Protein AF-A0A7C5EXK0-F1 (afdb_monomer_lite)

Radius of gyration: 23.34 Å; chains: 1; bounding box: 50×34×81 Å

Secondary structure (DSSP, 8-state):
-HHHHHHHHHHHHGGG--------EEEEEE-TTS-EEEEEEETTEEEE-S-SBSSEEEEEE-SS-EEEEETTEEEEE-TT--EEEEESS-------EEEETTEEEEE-TTS-EEEEE-SS--SEEEEEETTEEEEE-SS-EEEEEE-SS-EEEEEPPPPP-

Structure (mmCIF, N/CA/C/O backbone):
data_AF-A0A7C5EXK0-F1
#
_entry.id   AF-A0A7C5EXK0-F1
#
loop_
_atom_site.group_PDB
_atom_site.id
_atom_site.type_symbol
_atom_site.label_atom_id
_atom_site.label_alt_id
_atom_site.label_comp_id
_atom_site.label_asym_id
_atom_site.label_entity_id
_atom_site.label_seq_id
_atom_site.pdbx_PDB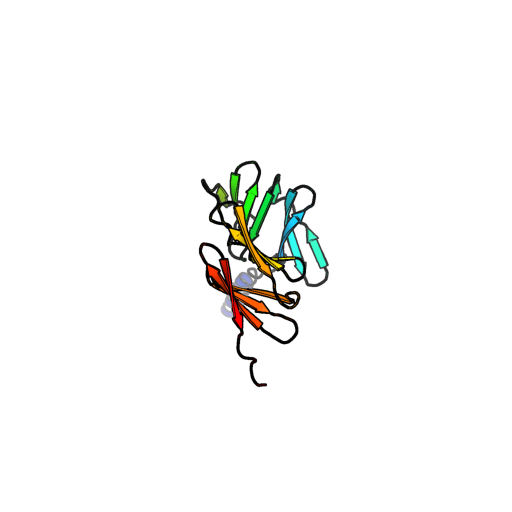_ins_code
_atom_site.Cartn_x
_atom_site.Cartn_y
_atom_site.Cartn_z
_atom_site.occupancy
_atom_site.B_iso_or_equiv
_atom_site.auth_seq_id
_atom_site.auth_comp_id
_atom_site.auth_asym_id
_atom_site.auth_atom_id
_atom_site.pdbx_PDB_model_num
ATOM 1 N N . MET A 1 1 ? -16.233 -1.522 -60.891 1.00 66.50 1 MET A N 1
ATOM 2 C CA . MET A 1 1 ? -15.297 -2.512 -60.301 1.00 66.50 1 MET A CA 1
ATOM 3 C C . MET A 1 1 ? -13.992 -1.911 -59.779 1.00 66.50 1 MET A C 1
ATOM 5 O O . MET A 1 1 ? -13.755 -2.040 -58.590 1.00 66.50 1 MET A O 1
ATOM 9 N N . LYS A 1 2 ? -13.171 -1.213 -60.584 1.00 65.56 2 LYS A N 1
ATOM 10 C CA . LYS A 1 2 ? -11.846 -0.707 -60.139 1.00 65.56 2 LYS A CA 1
ATOM 11 C C . LYS A 1 2 ? -11.874 0.194 -58.884 1.00 65.56 2 LYS A C 1
ATOM 13 O O . LYS A 1 2 ? -11.004 0.076 -58.034 1.00 65.56 2 LYS A O 1
ATOM 18 N N . ARG A 1 3 ? -12.907 1.034 -58.726 1.00 78.38 3 ARG A N 1
ATOM 19 C CA . ARG A 1 3 ? -13.090 1.903 -57.541 1.00 78.38 3 ARG A CA 1
ATOM 20 C C . ARG A 1 3 ? -13.440 1.134 -56.259 1.00 78.38 3 ARG A C 1
ATOM 22 O O . ARG A 1 3 ? -13.039 1.546 -55.181 1.00 78.38 3 ARG A O 1
ATOM 29 N N . LEU A 1 4 ? -14.142 0.005 -56.386 1.00 83.69 4 LEU A N 1
ATOM 30 C CA . LEU A 1 4 ? -14.526 -0.841 -55.251 1.00 83.69 4 LEU A CA 1
ATOM 31 C C . LEU A 1 4 ? -13.306 -1.586 -54.683 1.00 83.69 4 LEU A C 1
ATOM 33 O O . LEU A 1 4 ? -13.145 -1.686 -53.473 1.00 83.69 4 LEU A O 1
ATOM 37 N N . ILE A 1 5 ? -12.412 -2.039 -55.570 1.00 86.75 5 ILE A N 1
ATOM 38 C CA . ILE A 1 5 ? -11.158 -2.711 -55.201 1.00 86.75 5 ILE A CA 1
ATOM 39 C C . ILE A 1 5 ? -10.233 -1.747 -54.443 1.00 86.75 5 ILE A C 1
ATOM 41 O O . ILE A 1 5 ? -9.674 -2.120 -53.418 1.00 86.75 5 ILE A O 1
ATOM 45 N N . PHE A 1 6 ? -10.126 -0.493 -54.895 1.00 87.69 6 PHE A N 1
ATOM 46 C CA . PHE A 1 6 ? -9.332 0.528 -54.204 1.00 87.69 6 PHE A CA 1
ATOM 47 C C . PHE A 1 6 ? -9.867 0.857 -52.803 1.00 87.69 6 PHE A C 1
ATOM 49 O O . PHE A 1 6 ? -9.079 1.012 -51.874 1.00 87.69 6 PHE A O 1
ATOM 56 N N . ALA A 1 7 ? -11.192 0.920 -52.633 1.00 85.44 7 ALA A N 1
ATOM 57 C CA . ALA A 1 7 ? -11.802 1.162 -51.327 1.00 85.44 7 ALA A CA 1
ATOM 58 C C . ALA A 1 7 ? -11.545 0.005 -50.344 1.00 85.44 7 ALA A C 1
ATOM 60 O O . ALA A 1 7 ? -11.188 0.245 -49.195 1.00 85.44 7 ALA A O 1
ATOM 61 N N . LEU A 1 8 ? -11.650 -1.247 -50.805 1.00 83.44 8 LEU A N 1
ATOM 62 C CA . LEU A 1 8 ? -11.356 -2.428 -49.984 1.00 83.44 8 LEU A CA 1
ATOM 63 C C . LEU A 1 8 ? -9.879 -2.493 -49.561 1.00 83.44 8 LEU A C 1
ATOM 65 O O . LEU A 1 8 ? -9.592 -2.774 -48.398 1.00 83.44 8 LEU A O 1
ATOM 69 N N . LEU A 1 9 ? -8.951 -2.157 -50.464 1.00 81.56 9 LEU A N 1
ATOM 70 C CA . LEU A 1 9 ? -7.514 -2.091 -50.162 1.00 81.56 9 LEU A CA 1
ATOM 71 C C . LEU A 1 9 ? -7.180 -1.001 -49.130 1.00 81.56 9 LEU A C 1
ATOM 73 O O . LEU A 1 9 ? -6.401 -1.246 -48.207 1.00 81.56 9 LEU A O 1
ATOM 77 N N . ALA A 1 10 ? -7.809 0.173 -49.235 1.00 81.75 10 ALA A N 1
ATOM 78 C CA . ALA A 1 10 ? -7.621 1.263 -48.277 1.00 81.75 10 ALA A CA 1
ATOM 79 C C . ALA A 1 10 ? -8.127 0.903 -46.868 1.00 81.75 10 ALA A C 1
ATOM 81 O O . ALA A 1 10 ? -7.464 1.215 -45.881 1.00 81.75 10 ALA A O 1
ATOM 82 N N . VAL A 1 11 ? -9.254 0.190 -46.761 1.00 80.38 11 VAL A N 1
ATOM 83 C CA . VAL A 1 11 ? -9.792 -0.262 -45.465 1.00 80.38 11 VAL A CA 1
ATOM 84 C C . VAL A 1 11 ? -8.899 -1.341 -44.845 1.00 80.38 11 VAL A C 1
ATOM 86 O O . VAL A 1 11 ? -8.600 -1.268 -43.654 1.00 80.38 11 VAL A O 1
ATOM 89 N N . SER A 1 12 ? -8.366 -2.281 -45.635 1.00 76.44 12 SER A N 1
ATOM 90 C CA . SER A 1 12 ? -7.433 -3.296 -45.116 1.00 76.44 12 SER A CA 1
ATOM 91 C C . SER A 1 12 ? -6.113 -2.717 -44.589 1.00 76.44 12 SER A C 1
ATOM 93 O O . SER A 1 12 ? -5.540 -3.271 -43.655 1.00 76.44 12 SER A O 1
ATOM 95 N N . ALA A 1 13 ? -5.665 -1.565 -45.104 1.00 72.62 13 ALA A N 1
ATOM 96 C CA . ALA A 1 13 ? -4.470 -0.881 -44.602 1.00 72.62 13 ALA A CA 1
ATOM 97 C C . ALA A 1 13 ? -4.659 -0.279 -43.193 1.00 72.62 13 ALA A C 1
ATOM 99 O O . ALA A 1 13 ? -3.681 -0.062 -42.484 1.00 72.62 13 ALA A O 1
ATOM 100 N N . THR A 1 14 ? -5.905 -0.058 -42.754 1.00 72.44 14 THR A N 1
ATOM 101 C CA . THR A 1 14 ? -6.213 0.431 -41.394 1.00 72.44 14 THR A CA 1
ATOM 102 C C . THR A 1 14 ? -6.342 -0.680 -40.342 1.00 72.44 14 THR A C 1
ATOM 104 O O . THR A 1 14 ? -6.419 -0.386 -39.152 1.00 72.44 14 THR A O 1
ATOM 107 N N . ALA A 1 15 ? -6.293 -1.959 -40.740 1.00 65.88 15 ALA A N 1
ATOM 108 C CA . ALA A 1 15 ? -6.453 -3.100 -39.830 1.00 65.88 15 ALA A CA 1
ATOM 109 C C . ALA A 1 15 ? -5.190 -3.448 -39.007 1.00 65.88 15 ALA A C 1
ATOM 111 O O . ALA A 1 15 ? -5.250 -4.301 -38.127 1.00 65.88 15 ALA A O 1
ATOM 112 N N . LEU A 1 16 ? -4.052 -2.784 -39.247 1.00 59.22 16 LEU A N 1
ATOM 113 C CA . LEU A 1 16 ? -2.782 -3.043 -38.545 1.00 59.22 16 LEU A CA 1
ATOM 114 C C . LEU A 1 16 ? -2.643 -2.321 -37.188 1.00 59.22 16 LEU A C 1
ATOM 116 O O . LEU A 1 16 ? -1.565 -2.315 -36.600 1.00 59.22 16 LEU A O 1
ATOM 120 N N . SER A 1 17 ? -3.720 -1.738 -36.657 1.00 60.03 17 SER A N 1
ATOM 121 C CA . SER A 1 17 ? -3.715 -0.991 -35.389 1.00 60.03 17 SER A CA 1
ATOM 122 C C . SER A 1 17 ? -4.523 -1.694 -34.287 1.00 60.03 17 SER A C 1
ATOM 124 O O . SER A 1 17 ? -5.359 -1.092 -33.627 1.00 60.03 17 SER A O 1
ATOM 126 N N . GLN A 1 18 ? -4.299 -2.998 -34.091 1.00 61.56 18 GLN A N 1
ATOM 127 C CA . GLN A 1 18 ? -4.843 -3.745 -32.940 1.00 61.56 18 GLN A CA 1
ATOM 128 C C . GLN A 1 18 ? -3.748 -4.377 -32.065 1.00 61.56 18 GLN A C 1
ATOM 130 O O . GLN A 1 18 ? -3.980 -5.363 -31.373 1.00 61.56 18 GLN A O 1
ATOM 135 N N . SER A 1 19 ? -2.539 -3.811 -32.064 1.00 58.41 19 SER A N 1
ATOM 136 C CA . SER A 1 19 ? -1.431 -4.296 -31.229 1.00 58.41 19 SER A CA 1
ATOM 137 C C . SER A 1 19 ? -1.394 -3.633 -29.843 1.00 58.41 19 SER A C 1
ATOM 139 O O . SER A 1 19 ? -0.326 -3.257 -29.367 1.00 58.41 19 SER A O 1
ATOM 141 N N . GLU A 1 20 ? -2.542 -3.484 -29.182 1.00 62.94 20 GLU A N 1
ATOM 142 C CA . GLU A 1 20 ? -2.597 -3.013 -27.787 1.00 62.94 20 GLU A CA 1
ATOM 143 C C . GLU A 1 20 ? -2.987 -4.112 -26.791 1.00 62.94 20 GLU A C 1
ATOM 145 O O . GLU A 1 20 ? -3.348 -3.826 -25.652 1.00 62.94 20 GLU A O 1
ATOM 150 N N . ILE A 1 21 ? -2.829 -5.391 -27.154 1.00 75.25 21 ILE A N 1
ATOM 151 C CA . ILE A 1 21 ? -2.774 -6.449 -26.135 1.00 75.25 21 ILE A CA 1
ATOM 152 C C . ILE A 1 21 ? -1.386 -6.393 -25.483 1.00 75.25 21 ILE A C 1
ATOM 154 O O . ILE A 1 21 ? -0.499 -7.199 -25.759 1.00 75.25 21 ILE A O 1
ATOM 158 N N . GLY A 1 22 ? -1.177 -5.367 -24.660 1.00 78.62 22 GLY A N 1
ATOM 159 C CA . GLY A 1 22 ? -0.030 -5.283 -23.768 1.00 78.62 22 GLY A CA 1
ATOM 160 C C . GLY A 1 22 ? -0.101 -6.382 -22.711 1.00 78.62 22 GLY A C 1
ATOM 161 O O . GLY A 1 22 ? -1.182 -6.851 -22.350 1.00 78.62 22 GLY A O 1
ATOM 162 N N . VAL A 1 23 ? 1.058 -6.794 -22.196 1.00 85.44 23 VAL A N 1
ATOM 163 C CA . VAL A 1 23 ? 1.106 -7.715 -21.057 1.00 85.44 23 VAL A CA 1
ATOM 164 C C . VAL A 1 23 ? 0.376 -7.050 -19.879 1.00 85.44 23 VAL A C 1
ATOM 166 O O . VAL A 1 23 ? 0.758 -5.935 -19.509 1.00 85.44 23 VAL A O 1
ATOM 169 N N . PRO A 1 24 ? -0.655 -7.680 -19.283 1.00 88.06 24 PRO A N 1
ATOM 170 C CA . PRO A 1 24 ? -1.425 -7.039 -18.228 1.00 88.06 24 PRO A CA 1
ATOM 171 C C . PRO A 1 24 ? -0.540 -6.787 -17.006 1.00 88.06 24 PRO A C 1
ATOM 173 O O . PRO A 1 24 ? -0.063 -7.723 -16.360 1.00 88.06 24 PRO A O 1
ATOM 176 N N . LEU A 1 25 ? -0.291 -5.513 -16.709 1.00 91.25 25 LEU A N 1
ATOM 177 C CA . LEU A 1 25 ? 0.405 -5.086 -15.503 1.00 91.25 25 LEU A CA 1
ATOM 178 C C . LEU A 1 25 ? -0.606 -4.992 -14.364 1.00 91.25 25 LEU A C 1
ATOM 180 O O . LEU A 1 25 ? -1.538 -4.192 -14.420 1.00 91.25 25 LEU A O 1
ATOM 184 N N . ILE A 1 26 ? -0.401 -5.793 -13.326 1.00 91.75 26 ILE A N 1
ATOM 185 C CA . ILE A 1 26 ? -1.284 -5.831 -12.156 1.00 91.75 26 ILE A CA 1
ATOM 186 C C . ILE A 1 26 ? -0.827 -4.820 -11.112 1.00 91.75 26 ILE A C 1
ATOM 188 O O . ILE A 1 26 ? -1.638 -4.211 -10.420 1.00 91.75 26 ILE A O 1
ATOM 192 N N . GLY A 1 27 ? 0.486 -4.632 -10.998 1.00 92.25 27 GLY A N 1
ATOM 193 C CA . GLY A 1 27 ? 1.060 -3.691 -10.054 1.00 92.25 27 GLY A CA 1
ATOM 194 C C . GLY A 1 27 ? 2.543 -3.924 -9.850 1.00 92.25 27 GLY A C 1
ATOM 195 O O . GLY A 1 27 ? 3.253 -4.350 -10.757 1.00 92.25 27 GLY A O 1
ATOM 196 N N . PHE A 1 28 ? 3.007 -3.636 -8.639 1.00 94.31 28 PHE A N 1
ATOM 197 C CA . PHE A 1 28 ? 4.410 -3.725 -8.267 1.00 94.31 28 PHE A CA 1
ATOM 198 C C . PHE A 1 28 ? 4.560 -4.427 -6.933 1.00 94.31 28 PHE A C 1
ATOM 200 O O . PHE A 1 28 ? 3.757 -4.228 -6.022 1.00 94.31 28 PHE A O 1
ATOM 207 N N . ILE A 1 29 ? 5.631 -5.200 -6.806 1.00 95.19 29 ILE A N 1
ATOM 208 C CA . ILE A 1 29 ? 6.038 -5.807 -5.548 1.00 95.19 29 ILE A CA 1
ATOM 209 C C . ILE A 1 29 ? 7.468 -5.400 -5.225 1.00 95.19 29 ILE A C 1
ATOM 211 O O . ILE A 1 29 ? 8.309 -5.233 -6.108 1.00 95.19 29 ILE A O 1
ATOM 215 N N . ARG A 1 30 ? 7.734 -5.242 -3.933 1.00 95.50 30 ARG A N 1
ATOM 216 C CA . ARG A 1 30 ? 9.086 -5.165 -3.399 1.00 95.50 30 ARG A CA 1
ATOM 217 C C . ARG A 1 30 ? 9.474 -6.557 -2.918 1.00 95.50 30 ARG A C 1
ATOM 219 O O . ARG A 1 30 ? 8.829 -7.074 -2.007 1.00 95.50 30 ARG A O 1
ATOM 226 N N . ASP A 1 31 ? 10.475 -7.160 -3.545 1.00 95.06 31 ASP A N 1
ATOM 227 C CA . ASP A 1 31 ? 10.953 -8.488 -3.163 1.00 95.06 31 ASP A CA 1
ATOM 228 C C . ASP A 1 31 ? 11.834 -8.453 -1.895 1.00 95.06 31 ASP A C 1
ATOM 230 O O . ASP A 1 31 ? 12.105 -7.395 -1.317 1.00 95.06 31 ASP A O 1
ATOM 234 N N . ALA A 1 32 ? 12.272 -9.632 -1.441 1.00 94.38 32 ALA A N 1
ATOM 235 C CA . ALA A 1 32 ? 13.123 -9.774 -0.257 1.00 94.38 32 ALA A CA 1
ATOM 236 C C . ALA A 1 32 ? 14.517 -9.138 -0.423 1.00 94.38 32 ALA A C 1
ATOM 238 O O . ALA A 1 32 ? 15.165 -8.819 0.569 1.00 94.38 32 ALA A O 1
ATOM 239 N N . GLY A 1 33 ? 14.966 -8.919 -1.663 1.00 96.62 33 GLY A N 1
ATOM 240 C CA . GLY A 1 33 ? 16.209 -8.220 -1.987 1.00 96.62 33 GLY A CA 1
ATOM 241 C C . GLY A 1 33 ? 16.040 -6.703 -2.057 1.00 96.62 33 GLY A C 1
ATOM 242 O O . GLY A 1 33 ? 16.869 -6.031 -2.669 1.00 96.62 33 GLY A O 1
ATOM 243 N N . ASN A 1 34 ? 14.954 -6.154 -1.497 1.00 96.06 34 ASN A N 1
ATOM 244 C CA . ASN A 1 34 ? 14.605 -4.735 -1.578 1.00 96.06 34 ASN A CA 1
ATOM 245 C C . ASN A 1 34 ? 14.542 -4.225 -3.032 1.00 96.06 34 ASN A C 1
ATOM 247 O O . ASN A 1 34 ? 14.834 -3.059 -3.304 1.00 96.06 34 ASN A O 1
ATOM 251 N N . THR A 1 35 ? 14.179 -5.084 -3.984 1.00 96.94 35 THR A N 1
ATOM 252 C CA . THR A 1 35 ? 14.068 -4.718 -5.399 1.00 96.94 35 THR A CA 1
ATOM 253 C C . THR A 1 35 ? 12.604 -4.537 -5.768 1.00 96.94 35 THR A C 1
ATOM 255 O O . THR A 1 35 ? 11.759 -5.383 -5.478 1.00 96.94 35 THR A O 1
ATOM 258 N N . LEU A 1 36 ? 12.290 -3.410 -6.405 1.00 96.00 36 LEU A N 1
ATOM 259 C CA . LEU A 1 36 ? 10.968 -3.136 -6.950 1.00 96.00 36 LEU A CA 1
ATOM 260 C C . LEU A 1 36 ? 10.837 -3.806 -8.312 1.00 96.00 36 LEU A C 1
ATOM 262 O O . LEU A 1 36 ? 11.629 -3.533 -9.215 1.00 96.00 36 LEU A O 1
ATOM 266 N N . ARG A 1 37 ? 9.819 -4.649 -8.469 1.00 96.94 37 ARG A N 1
ATOM 267 C CA . ARG A 1 37 ? 9.544 -5.375 -9.710 1.00 96.94 37 ARG A CA 1
ATOM 268 C C . ARG A 1 37 ? 8.086 -5.195 -10.125 1.00 96.94 37 ARG A C 1
ATOM 270 O O . ARG A 1 37 ? 7.209 -5.275 -9.259 1.00 96.94 37 ARG A O 1
ATOM 277 N N . PRO A 1 38 ? 7.806 -4.965 -11.417 1.00 95.38 38 PRO A N 1
ATOM 278 C CA . PRO A 1 38 ? 6.451 -5.057 -11.932 1.00 95.38 38 PRO A CA 1
ATOM 279 C C . PRO A 1 38 ? 5.953 -6.500 -11.817 1.00 95.38 38 PRO A C 1
ATOM 281 O O . PRO A 1 38 ? 6.709 -7.455 -12.014 1.00 95.38 38 PRO A O 1
ATOM 284 N N . VAL A 1 39 ? 4.673 -6.642 -11.494 1.00 95.31 39 VAL A N 1
ATOM 285 C CA . VAL A 1 39 ? 3.953 -7.914 -11.451 1.00 95.31 39 VAL A CA 1
ATOM 286 C C . VAL A 1 39 ? 3.008 -7.947 -12.638 1.00 95.31 39 VAL A C 1
ATOM 288 O O . VAL A 1 39 ? 2.056 -7.166 -12.710 1.00 95.31 39 VAL A O 1
ATOM 291 N N . TYR A 1 40 ? 3.273 -8.859 -13.560 1.00 94.31 40 TYR A N 1
ATOM 292 C CA . TYR A 1 40 ? 2.454 -9.073 -14.743 1.00 94.31 40 TYR A CA 1
ATOM 293 C C . TYR A 1 40 ? 1.600 -10.325 -14.586 1.00 94.31 40 TYR A C 1
ATOM 295 O O . TYR A 1 40 ? 2.023 -11.278 -13.932 1.00 94.31 40 TYR A O 1
ATOM 303 N N . GLY A 1 41 ? 0.437 -10.355 -15.233 1.00 91.56 41 GLY A N 1
ATOM 304 C CA . GLY A 1 41 ? -0.339 -11.581 -15.391 1.00 91.56 41 GLY A CA 1
ATOM 305 C C . GLY A 1 41 ? -1.845 -11.399 -15.271 1.00 91.56 41 GLY A C 1
ATOM 306 O O . GLY A 1 41 ? -2.383 -10.304 -15.400 1.00 91.56 41 GLY A O 1
ATOM 307 N N . ILE A 1 42 ? -2.523 -12.507 -15.000 1.00 88.44 42 ILE A N 1
ATOM 308 C CA . ILE A 1 42 ? -3.971 -12.580 -14.779 1.00 88.44 42 ILE A CA 1
ATOM 309 C C . ILE A 1 42 ? -4.237 -13.319 -13.467 1.00 88.44 42 ILE A C 1
ATOM 311 O O . ILE A 1 42 ? -3.326 -13.903 -12.883 1.00 88.44 42 ILE A O 1
ATOM 315 N N . ALA A 1 43 ? -5.483 -13.318 -12.991 1.00 84.0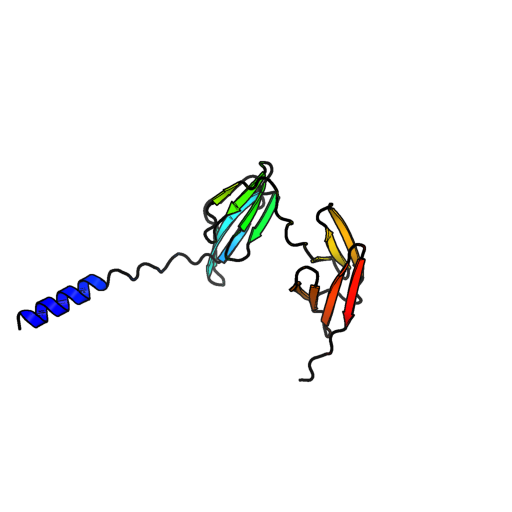0 43 ALA A N 1
ATOM 316 C CA . ALA A 1 43 ? -5.847 -14.040 -11.774 1.00 84.00 43 ALA A CA 1
ATOM 317 C C . ALA A 1 43 ? -5.367 -15.508 -11.827 1.00 84.00 43 ALA A C 1
ATOM 319 O O . ALA A 1 43 ? -5.772 -16.268 -12.704 1.00 84.00 43 ALA A O 1
ATOM 320 N N . GLY A 1 44 ? -4.487 -15.886 -10.894 1.00 86.56 44 GLY A N 1
ATOM 321 C CA . GLY A 1 44 ? -3.947 -17.245 -10.771 1.00 86.56 44 GLY A CA 1
ATOM 322 C C . GLY A 1 44 ? -2.639 -17.523 -11.525 1.00 86.56 44 GLY A C 1
ATOM 323 O O . GLY A 1 44 ? -2.089 -18.608 -11.356 1.00 86.56 44 GLY A O 1
ATOM 324 N N . ASN A 1 45 ? -2.104 -16.580 -12.308 1.00 92.94 45 ASN A N 1
ATOM 325 C CA . ASN A 1 45 ? -0.795 -16.728 -12.949 1.00 92.94 45 ASN A CA 1
ATOM 326 C C . ASN A 1 45 ? -0.074 -15.378 -13.030 1.00 92.94 45 ASN A C 1
ATOM 328 O O . ASN A 1 45 ? -0.481 -14.496 -13.789 1.00 92.94 45 ASN A O 1
ATOM 332 N N . PHE A 1 46 ? 0.999 -15.240 -12.251 1.00 94.25 46 PHE A N 1
ATOM 333 C CA . PHE A 1 46 ? 1.760 -14.005 -12.122 1.00 94.25 46 PHE A CA 1
ATOM 334 C C . PHE A 1 46 ? 3.238 -14.259 -12.388 1.00 94.25 46 PHE A C 1
ATOM 336 O O . PHE A 1 46 ? 3.808 -15.231 -11.892 1.00 94.25 46 PHE A O 1
ATOM 343 N N . ILE A 1 47 ? 3.868 -13.345 -13.118 1.00 95.69 47 ILE A N 1
ATOM 344 C CA . ILE A 1 47 ? 5.313 -13.335 -13.334 1.00 95.69 47 ILE A CA 1
ATOM 345 C C . ILE A 1 47 ? 5.887 -11.991 -12.894 1.00 95.69 47 ILE A C 1
ATOM 347 O O . ILE A 1 47 ? 5.261 -10.939 -13.049 1.00 95.69 47 ILE A O 1
ATOM 351 N N . LEU A 1 48 ? 7.092 -12.030 -12.332 1.00 96.06 48 LEU A N 1
ATOM 352 C CA . LEU A 1 48 ? 7.838 -10.825 -11.994 1.00 96.06 48 LEU A CA 1
ATOM 353 C C . LEU A 1 48 ? 8.642 -10.377 -13.208 1.00 96.06 48 LEU A C 1
ATOM 355 O O . LEU A 1 48 ? 9.315 -11.189 -13.843 1.00 96.06 48 LEU A O 1
ATOM 359 N N . GLY A 1 49 ? 8.585 -9.087 -13.513 1.00 94.88 49 GLY A N 1
ATOM 360 C CA . GLY A 1 49 ? 9.439 -8.503 -14.534 1.00 94.88 49 GLY A CA 1
ATOM 361 C C . GLY A 1 49 ? 10.841 -8.161 -14.042 1.00 94.88 49 GLY A C 1
ATOM 362 O O . GLY A 1 49 ? 11.272 -8.488 -12.926 1.00 94.88 49 GLY A O 1
ATOM 363 N N . GLU A 1 50 ? 11.550 -7.445 -14.908 1.00 95.38 50 GLU A N 1
ATOM 364 C CA . GLU A 1 50 ? 12.859 -6.882 -14.604 1.00 95.38 50 GLU A CA 1
ATOM 365 C C . GLU A 1 50 ? 12.792 -5.858 -13.464 1.00 95.38 50 GLU A C 1
ATOM 367 O O . GLU A 1 50 ? 11.751 -5.270 -13.169 1.00 95.38 50 GLU A O 1
ATOM 372 N N . ALA A 1 51 ? 13.924 -5.663 -12.790 1.00 95.94 51 ALA A N 1
ATOM 373 C CA . ALA A 1 51 ? 14.027 -4.717 -11.690 1.00 95.94 51 ALA A CA 1
ATOM 374 C C . ALA A 1 51 ? 13.776 -3.282 -12.181 1.00 95.94 51 ALA A C 1
ATOM 376 O O . ALA A 1 51 ? 14.519 -2.767 -13.011 1.00 95.94 51 ALA A O 1
ATOM 377 N N . ALA A 1 52 ? 12.762 -2.621 -11.623 1.00 94.62 52 ALA A N 1
ATOM 378 C CA . ALA A 1 52 ? 12.483 -1.208 -11.873 1.00 94.62 52 ALA A CA 1
ATOM 379 C C . ALA A 1 52 ? 13.350 -0.287 -10.995 1.00 94.62 52 ALA A C 1
ATOM 381 O O . ALA A 1 52 ? 13.691 0.823 -11.400 1.00 94.62 52 ALA A O 1
ATOM 382 N N . ALA A 1 53 ? 13.695 -0.742 -9.785 1.00 95.31 53 ALA A N 1
ATOM 383 C CA . ALA A 1 53 ? 14.594 -0.059 -8.858 1.00 95.31 53 ALA A CA 1
ATOM 384 C C . ALA A 1 53 ? 15.155 -1.037 -7.815 1.00 95.31 53 ALA A C 1
ATOM 386 O O . ALA A 1 53 ? 14.512 -2.033 -7.487 1.00 95.31 53 ALA A O 1
ATOM 387 N N . THR A 1 54 ? 16.322 -0.727 -7.253 1.00 96.19 54 THR A N 1
ATOM 388 C CA . THR A 1 54 ? 16.973 -1.480 -6.168 1.00 96.19 54 THR A CA 1
ATOM 389 C C . THR A 1 54 ? 17.084 -0.625 -4.902 1.00 96.19 54 THR A C 1
ATOM 391 O O . THR A 1 54 ? 16.865 0.588 -4.940 1.00 96.19 54 THR A O 1
ATOM 394 N N . GLY A 1 55 ? 17.384 -1.254 -3.760 1.00 95.94 55 GLY A N 1
ATOM 395 C CA . GLY A 1 55 ? 17.534 -0.549 -2.479 1.00 95.94 55 GLY A CA 1
ATOM 396 C C . GLY A 1 55 ? 16.237 0.093 -1.979 1.00 95.94 55 GLY A C 1
ATOM 397 O O . GLY A 1 55 ? 16.266 1.089 -1.260 1.00 95.94 55 GLY A O 1
ATOM 398 N N . VAL A 1 56 ? 15.085 -0.432 -2.398 1.00 95.81 56 VAL A N 1
ATOM 399 C CA . VAL A 1 56 ? 13.768 0.100 -2.057 1.00 95.81 56 VAL A CA 1
ATOM 400 C C . VAL A 1 56 ? 13.436 -0.226 -0.604 1.00 95.81 56 VAL A C 1
ATOM 402 O O . VAL A 1 56 ? 13.312 -1.385 -0.207 1.00 95.81 56 VAL A O 1
ATOM 405 N N . LEU A 1 57 ? 13.239 0.819 0.192 1.00 91.75 57 LEU A N 1
ATOM 406 C CA . LEU A 1 57 ? 12.835 0.742 1.593 1.00 91.75 57 LEU A CA 1
ATOM 407 C C . LEU A 1 57 ? 11.311 0.731 1.709 1.00 91.75 57 LEU A C 1
ATOM 409 O O . LEU A 1 57 ? 10.737 -0.058 2.458 1.00 91.75 57 LEU A O 1
ATOM 413 N N . ARG A 1 58 ? 10.641 1.606 0.950 1.00 89.44 58 ARG A N 1
ATOM 414 C CA . ARG A 1 58 ? 9.177 1.738 0.929 1.00 89.44 58 ARG A CA 1
ATOM 415 C C . ARG A 1 58 ? 8.708 2.029 -0.483 1.00 89.44 58 ARG A C 1
ATOM 417 O O . ARG A 1 58 ? 9.395 2.708 -1.237 1.00 89.44 58 ARG A O 1
ATOM 424 N N . VAL A 1 59 ? 7.521 1.550 -0.826 1.00 90.75 59 VAL A N 1
ATOM 425 C CA . VAL A 1 59 ? 6.903 1.842 -2.117 1.00 90.75 59 VAL A CA 1
ATOM 426 C C . VAL A 1 59 ? 5.388 1.927 -1.981 1.00 90.75 59 VAL A C 1
ATOM 428 O O . VAL A 1 59 ? 4.798 1.236 -1.147 1.00 90.75 59 VAL A O 1
ATOM 431 N N . THR A 1 60 ? 4.764 2.792 -2.776 1.00 90.25 60 THR A N 1
ATOM 432 C CA . THR A 1 60 ? 3.307 2.896 -2.916 1.00 90.25 60 THR A CA 1
ATOM 433 C C . THR A 1 60 ? 2.942 3.194 -4.367 1.00 90.25 60 THR A C 1
ATOM 435 O O . THR A 1 60 ? 3.688 3.896 -5.046 1.00 90.25 60 THR A O 1
ATOM 438 N N . PHE A 1 61 ? 1.817 2.658 -4.843 1.00 89.38 61 PHE A N 1
ATOM 439 C CA . PHE A 1 61 ? 1.272 2.891 -6.182 1.00 89.38 61 PHE A CA 1
ATOM 440 C C . PHE A 1 61 ? -0.240 3.096 -6.089 1.00 89.38 61 PHE A C 1
ATOM 442 O O . PHE A 1 61 ? -0.913 2.375 -5.359 1.00 89.38 61 PHE A O 1
ATOM 449 N N . ASN A 1 62 ? -0.777 4.039 -6.865 1.00 80.94 62 ASN A N 1
ATOM 450 C CA . ASN A 1 62 ? -2.222 4.301 -6.962 1.00 80.94 62 ASN A CA 1
ATOM 451 C C . ASN A 1 62 ? -2.799 3.978 -8.357 1.00 80.94 62 ASN A C 1
ATOM 453 O O . ASN A 1 62 ? -3.836 4.507 -8.748 1.00 80.94 62 ASN A O 1
ATOM 457 N N . GLY A 1 63 ? -2.076 3.190 -9.158 1.00 82.44 63 GLY A N 1
ATOM 458 C CA . GLY A 1 63 ? -2.423 2.863 -10.547 1.00 82.44 63 GLY A CA 1
ATOM 459 C C . GLY A 1 63 ? -2.087 3.952 -11.575 1.00 82.44 63 GLY A C 1
ATOM 460 O O . GLY A 1 63 ? -1.907 3.638 -12.745 1.00 82.44 63 GLY A O 1
ATOM 461 N N . ARG A 1 64 ? -1.933 5.221 -11.166 1.00 86.25 64 ARG A N 1
ATOM 462 C CA . ARG A 1 64 ? -1.495 6.327 -12.047 1.00 86.25 64 ARG A CA 1
ATOM 463 C C . ARG A 1 64 ? -0.023 6.682 -11.875 1.00 86.25 64 ARG A C 1
ATOM 465 O O . ARG A 1 64 ? 0.627 7.146 -12.806 1.00 86.25 64 ARG A O 1
ATOM 472 N N . MET A 1 65 ? 0.495 6.507 -10.671 1.00 91.00 65 MET A N 1
ATOM 473 C CA . MET A 1 65 ? 1.883 6.771 -10.332 1.00 91.00 65 MET A CA 1
ATOM 474 C C . MET A 1 65 ? 2.315 5.900 -9.164 1.00 91.00 65 MET A C 1
ATOM 476 O O . MET A 1 65 ? 1.486 5.429 -8.379 1.00 91.00 65 MET A O 1
ATOM 480 N N . GLY A 1 66 ? 3.625 5.712 -9.063 1.00 91.25 66 GLY A N 1
ATOM 481 C CA . GLY A 1 66 ? 4.260 5.083 -7.921 1.00 91.25 66 GLY A CA 1
ATOM 482 C C . GLY A 1 66 ? 5.340 5.955 -7.329 1.00 91.25 66 GLY A C 1
ATOM 483 O O . GLY A 1 66 ? 5.979 6.736 -8.030 1.00 91.25 66 GLY A O 1
ATOM 484 N N . ILE A 1 67 ? 5.559 5.805 -6.035 1.00 93.38 67 ILE A N 1
ATOM 485 C CA . ILE A 1 67 ? 6.640 6.466 -5.316 1.00 93.38 67 ILE A CA 1
ATOM 486 C C . ILE A 1 67 ? 7.424 5.384 -4.604 1.00 93.38 67 ILE A C 1
ATOM 488 O O . ILE A 1 67 ? 6.846 4.634 -3.816 1.00 93.38 67 ILE A O 1
ATOM 492 N N . ALA A 1 68 ? 8.724 5.306 -4.876 1.00 93.62 68 ALA A N 1
ATOM 493 C CA . ALA A 1 68 ? 9.640 4.452 -4.135 1.00 93.62 68 ALA A CA 1
ATOM 494 C C . ALA A 1 68 ? 10.622 5.316 -3.343 1.00 93.62 68 ALA A C 1
ATOM 496 O O . ALA A 1 68 ? 11.270 6.207 -3.894 1.00 93.62 68 ALA A O 1
ATOM 497 N N . ILE A 1 69 ? 10.728 5.030 -2.050 1.00 93.44 69 ILE A N 1
ATOM 498 C CA . ILE A 1 69 ? 11.775 5.547 -1.175 1.00 93.44 69 ILE A CA 1
ATOM 499 C C . ILE A 1 69 ? 12.874 4.497 -1.135 1.00 93.44 69 ILE A C 1
ATOM 501 O O . ILE A 1 69 ? 12.617 3.346 -0.772 1.00 93.44 69 ILE A O 1
ATOM 505 N N . THR A 1 70 ? 14.083 4.898 -1.499 1.00 94.56 70 THR A N 1
ATOM 506 C CA . THR A 1 70 ? 15.288 4.071 -1.457 1.00 94.56 70 THR A CA 1
ATOM 507 C C . THR A 1 70 ? 16.322 4.703 -0.532 1.00 94.56 70 THR A C 1
ATOM 509 O O . THR A 1 70 ? 16.134 5.817 -0.042 1.00 94.56 70 THR A O 1
ATOM 512 N N . GLU A 1 71 ? 17.440 4.018 -0.317 1.00 90.56 71 GLU A N 1
ATOM 513 C CA . GLU A 1 71 ? 18.604 4.594 0.372 1.00 90.56 71 GLU A CA 1
ATOM 514 C C . GLU A 1 71 ? 19.166 5.836 -0.350 1.00 90.56 71 GLU A C 1
ATOM 516 O O . GLU A 1 71 ? 19.742 6.718 0.281 1.00 90.56 71 GLU A O 1
ATOM 521 N N . GLY A 1 72 ? 18.966 5.936 -1.670 1.00 92.31 72 GLY A N 1
ATOM 522 C CA . GLY A 1 72 ? 19.452 7.040 -2.504 1.00 92.31 72 GLY A CA 1
ATOM 523 C C . GLY A 1 72 ? 18.504 8.240 -2.612 1.00 92.31 72 GLY A C 1
ATOM 524 O O . GLY A 1 72 ? 18.895 9.266 -3.173 1.00 92.31 72 GLY A O 1
ATOM 525 N N . GLY A 1 73 ? 17.272 8.138 -2.100 1.00 92.88 73 GLY A N 1
ATOM 526 C CA . GLY A 1 73 ? 16.276 9.211 -2.141 1.00 92.88 73 GLY A CA 1
ATOM 527 C C . GLY A 1 73 ? 14.878 8.740 -2.538 1.00 92.88 73 GLY A C 1
ATOM 528 O O . GLY A 1 73 ? 14.502 7.588 -2.332 1.00 92.88 73 GLY A O 1
ATOM 529 N N . VAL A 1 74 ? 14.092 9.651 -3.111 1.00 94.50 74 VAL A N 1
ATOM 530 C CA . VAL A 1 74 ? 12.688 9.411 -3.461 1.00 94.50 74 VAL A CA 1
ATOM 531 C C . VAL A 1 74 ? 12.509 9.497 -4.966 1.00 94.50 74 VAL A C 1
ATOM 533 O O . VAL A 1 74 ? 12.939 10.457 -5.604 1.00 94.50 74 VAL A O 1
ATOM 536 N N . TYR A 1 75 ? 11.855 8.496 -5.538 1.00 94.88 75 TYR A N 1
ATOM 537 C CA . TYR A 1 75 ? 11.750 8.318 -6.979 1.00 94.88 75 TYR A CA 1
ATOM 538 C C . TYR A 1 75 ? 10.282 8.168 -7.366 1.00 94.88 75 TYR A C 1
ATOM 540 O O . TYR A 1 75 ? 9.549 7.377 -6.771 1.00 94.88 75 TYR A O 1
ATOM 548 N N . LEU A 1 76 ? 9.862 8.940 -8.366 1.00 94.88 76 LEU A N 1
ATOM 549 C CA . LEU A 1 76 ? 8.530 8.889 -8.951 1.00 94.88 76 LEU A CA 1
ATOM 550 C C . LEU A 1 76 ? 8.546 7.973 -10.179 1.00 94.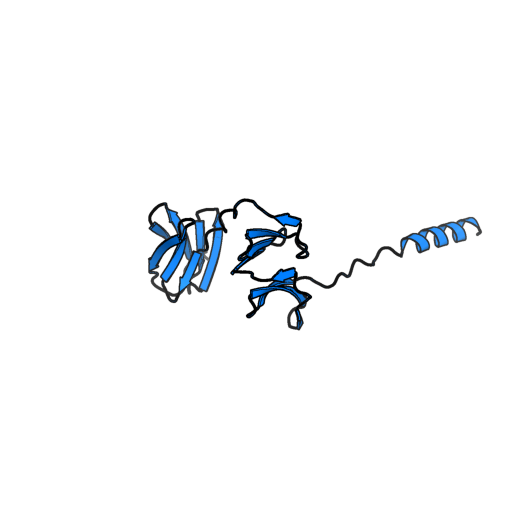88 76 LEU A C 1
ATOM 552 O O . LEU A 1 76 ? 9.424 8.088 -11.036 1.00 94.88 76 LEU A O 1
ATOM 556 N N . PHE A 1 77 ? 7.539 7.115 -10.285 1.00 94.94 77 PHE A N 1
ATOM 557 C CA . PHE A 1 77 ? 7.338 6.157 -11.366 1.00 94.94 77 PHE A CA 1
ATOM 558 C C . PHE A 1 77 ? 5.987 6.393 -12.036 1.00 94.94 77 PHE A C 1
ATOM 560 O O . PHE A 1 77 ? 5.022 6.819 -11.396 1.00 94.94 77 PHE A O 1
ATOM 567 N N . ASN A 1 78 ? 5.914 6.103 -13.331 1.00 94.38 78 ASN A N 1
ATOM 568 C CA . ASN A 1 78 ? 4.653 6.095 -14.071 1.00 94.38 78 ASN A CA 1
ATOM 569 C C . ASN A 1 78 ? 3.855 4.794 -13.795 1.00 94.38 78 ASN A C 1
ATOM 571 O O . ASN A 1 78 ? 4.362 3.914 -13.092 1.00 94.38 78 ASN A O 1
ATOM 575 N N . PRO A 1 79 ? 2.639 4.621 -14.357 1.00 90.25 79 PRO A N 1
ATOM 576 C CA . PRO A 1 79 ? 1.852 3.396 -14.179 1.00 90.25 79 PRO A CA 1
ATOM 577 C C . PRO A 1 79 ? 2.587 2.127 -14.606 1.00 90.25 79 PRO A C 1
ATOM 579 O O . PRO A 1 79 ? 2.388 1.083 -14.008 1.00 90.25 79 PRO A O 1
ATOM 582 N N . ALA A 1 80 ? 3.449 2.227 -15.622 1.00 90.88 80 ALA A N 1
ATOM 583 C CA . ALA A 1 80 ? 4.228 1.119 -16.165 1.00 90.88 80 ALA A CA 1
ATOM 584 C C . ALA A 1 80 ? 5.507 0.814 -15.362 1.00 90.88 80 ALA A C 1
ATOM 586 O O . ALA A 1 80 ? 6.279 -0.055 -15.757 1.00 90.88 80 ALA A O 1
ATOM 587 N N . GLY A 1 81 ? 5.763 1.525 -14.2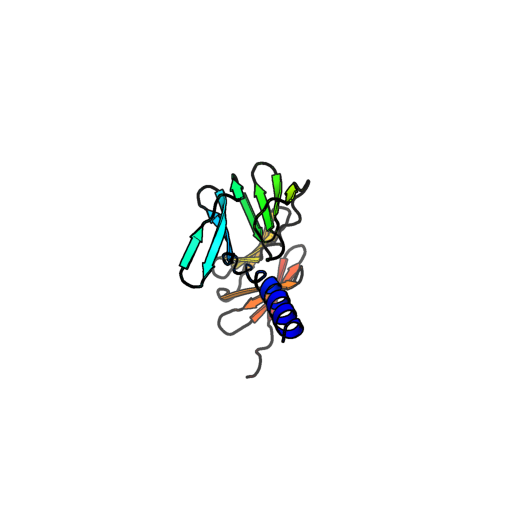56 1.00 90.12 81 GLY A N 1
ATOM 588 C CA . GLY A 1 81 ? 6.950 1.306 -13.423 1.00 90.12 81 GLY A CA 1
ATOM 589 C C . GLY A 1 81 ? 8.227 1.899 -13.987 1.00 90.12 81 GLY A C 1
ATOM 590 O O . GLY A 1 81 ? 9.313 1.606 -13.494 1.00 90.12 81 GLY A O 1
ATOM 591 N N . ARG A 1 82 ? 8.121 2.741 -15.014 1.00 93.69 82 ARG A N 1
ATOM 592 C CA . ARG A 1 82 ? 9.261 3.476 -15.547 1.00 93.69 82 ARG A CA 1
ATOM 593 C C . ARG A 1 82 ? 9.555 4.658 -14.636 1.00 93.69 82 ARG A C 1
ATOM 595 O O . ARG A 1 82 ? 8.653 5.437 -14.316 1.00 93.69 82 ARG A O 1
ATOM 602 N N . PHE A 1 83 ? 10.823 4.807 -14.266 1.00 95.19 83 PHE A N 1
ATOM 603 C CA . PHE A 1 83 ? 11.316 5.986 -13.566 1.00 95.19 83 PHE A CA 1
ATOM 604 C C . PHE A 1 83 ? 10.988 7.260 -14.360 1.00 95.19 83 PHE A C 1
ATOM 606 O O . PHE A 1 83 ? 11.294 7.356 -15.550 1.00 95.19 83 PHE A O 1
ATOM 613 N N . LEU A 1 84 ? 10.354 8.225 -13.694 1.00 96.00 84 LEU A N 1
ATOM 614 C CA . LEU A 1 84 ? 10.035 9.536 -14.255 1.00 96.00 84 LEU A CA 1
ATOM 615 C C . LEU A 1 84 ? 11.043 10.586 -13.803 1.00 96.00 84 LEU A C 1
ATOM 617 O O . LEU A 1 84 ? 11.641 11.264 -14.633 1.00 96.00 84 LEU A O 1
ATOM 621 N N . ARG A 1 85 ? 11.198 10.748 -12.485 1.00 96.38 85 ARG A N 1
ATOM 622 C CA . ARG A 1 85 ? 12.107 11.731 -11.887 1.00 96.38 85 ARG A CA 1
ATOM 623 C C . ARG A 1 85 ? 12.371 11.435 -10.419 1.00 96.38 85 ARG A C 1
ATOM 625 O O . ARG A 1 85 ? 11.581 10.760 -9.757 1.00 96.38 85 ARG A O 1
ATOM 632 N N . ARG A 1 86 ? 13.465 11.992 -9.908 1.00 96.19 86 ARG A N 1
ATOM 633 C CA . ARG A 1 86 ? 13.743 12.066 -8.473 1.00 96.19 86 ARG A CA 1
ATOM 634 C C . ARG A 1 86 ? 12.932 13.213 -7.864 1.00 96.19 86 ARG A C 1
ATOM 636 O O . ARG A 1 86 ? 12.739 14.237 -8.517 1.00 96.19 86 ARG A O 1
ATOM 643 N N . LEU A 1 87 ? 12.447 13.021 -6.646 1.00 92.94 87 LEU A N 1
ATOM 644 C CA . LEU A 1 87 ? 11.835 14.061 -5.826 1.00 92.94 87 LEU A CA 1
ATOM 645 C C . LEU A 1 87 ? 12.860 14.521 -4.784 1.00 92.94 87 LEU A C 1
ATOM 647 O O . LEU A 1 87 ? 13.640 13.707 -4.284 1.00 92.94 87 LEU A O 1
ATOM 651 N N . GLU A 1 88 ? 12.881 15.820 -4.496 1.00 91.25 88 GLU A N 1
ATOM 652 C CA . GLU A 1 88 ? 13.748 16.390 -3.455 1.00 91.25 88 GLU A CA 1
ATOM 653 C C . GLU A 1 88 ? 13.316 15.915 -2.068 1.00 91.25 88 GLU A C 1
ATOM 655 O O . GLU A 1 88 ? 14.152 15.541 -1.249 1.00 91.25 88 GLU A O 1
ATOM 660 N N . GLU A 1 89 ? 12.004 15.833 -1.856 1.00 84.00 89 GLU A N 1
ATOM 661 C CA . GLU A 1 89 ? 11.393 15.369 -0.622 1.00 84.00 89 GLU A CA 1
ATOM 662 C C . GLU A 1 89 ? 10.391 14.247 -0.908 1.00 84.00 89 GLU A C 1
ATOM 664 O O . GLU A 1 89 ? 9.756 14.198 -1.970 1.00 84.00 89 GLU A O 1
ATOM 669 N N . ALA A 1 90 ? 10.256 13.321 0.044 1.00 74.19 90 ALA A N 1
ATOM 670 C CA . ALA A 1 90 ? 9.173 12.355 -0.005 1.00 74.19 90 ALA A CA 1
ATOM 671 C C . ALA A 1 90 ? 7.871 13.122 0.201 1.00 74.19 90 ALA A C 1
ATOM 673 O O . ALA A 1 90 ? 7.720 13.734 1.257 1.00 74.19 90 ALA A O 1
ATOM 674 N N . PRO A 1 91 ? 6.906 13.074 -0.735 1.00 70.81 91 PRO A N 1
ATOM 675 C CA . PRO A 1 91 ? 5.576 13.507 -0.365 1.00 70.81 91 PRO A CA 1
ATOM 676 C C . PRO A 1 91 ? 5.155 12.662 0.837 1.00 70.81 91 PRO A C 1
ATOM 678 O O . PRO A 1 91 ? 5.564 11.492 0.910 1.00 70.81 91 PRO A O 1
ATOM 681 N N . PRO A 1 92 ? 4.386 13.238 1.774 1.00 65.31 92 PRO A N 1
ATOM 682 C CA . PRO A 1 92 ? 3.911 12.505 2.932 1.00 65.31 92 PRO A CA 1
ATOM 683 C C . PRO A 1 92 ? 3.306 11.205 2.417 1.00 65.31 92 PRO A C 1
ATOM 685 O O . PRO A 1 92 ? 2.347 11.213 1.640 1.00 65.31 92 PRO A O 1
ATOM 688 N N . LEU A 1 93 ? 3.971 10.085 2.721 1.00 59.62 93 LEU A N 1
ATOM 689 C CA . LEU A 1 93 ? 3.480 8.784 2.308 1.00 59.62 93 LEU A CA 1
ATOM 690 C C . LEU A 1 93 ? 2.136 8.671 2.997 1.00 59.62 93 LEU A C 1
ATOM 692 O O . LEU A 1 93 ? 2.132 8.634 4.224 1.00 59.62 93 LEU A O 1
ATOM 696 N N . ALA A 1 94 ? 1.055 8.690 2.204 1.00 55.34 94 ALA A N 1
ATOM 697 C CA . ALA A 1 94 ? -0.323 8.656 2.676 1.00 55.34 94 ALA A CA 1
ATOM 698 C C . ALA A 1 94 ? -0.383 7.814 3.945 1.00 55.34 94 ALA A C 1
ATOM 700 O O . ALA A 1 94 ? -0.017 6.631 3.926 1.00 55.34 94 ALA A O 1
ATOM 701 N N . CYS A 1 95 ? -0.660 8.499 5.051 1.00 55.16 95 CYS A N 1
ATOM 702 C CA . CYS A 1 95 ? -0.435 7.977 6.376 1.00 55.16 95 CYS A CA 1
ATOM 703 C C . CYS A 1 95 ? -1.099 6.606 6.486 1.00 55.16 95 CYS A C 1
ATOM 705 O O . CYS A 1 95 ? -2.288 6.445 6.200 1.00 55.16 95 CYS A O 1
ATOM 707 N N . LYS A 1 96 ? -0.310 5.584 6.818 1.00 74.75 96 LYS A N 1
ATOM 708 C CA . LYS A 1 96 ? -0.819 4.217 6.846 1.00 74.75 96 LYS A CA 1
ATOM 709 C C . LYS A 1 96 ? -1.539 4.010 8.163 1.00 74.75 96 LYS A C 1
ATOM 711 O O . LYS A 1 96 ? -0.891 3.848 9.195 1.00 74.75 96 LYS A O 1
ATOM 716 N N . LEU A 1 97 ? -2.867 4.002 8.106 1.00 86.12 97 LEU A N 1
ATOM 717 C CA . LEU A 1 97 ? -3.650 3.302 9.108 1.00 86.12 97 LEU A CA 1
ATOM 718 C C . LEU A 1 97 ? -3.503 1.799 8.834 1.00 86.12 97 LEU A C 1
ATOM 720 O O . LEU A 1 97 ? -3.907 1.302 7.782 1.00 86.12 97 LEU A O 1
ATOM 724 N N . SER A 1 98 ? -2.872 1.089 9.758 1.00 91.69 98 SER A N 1
ATOM 725 C CA . SER A 1 98 ? -2.722 -0.368 9.753 1.00 91.69 98 SER A CA 1
ATOM 726 C C . SER A 1 98 ? -3.295 -0.959 11.036 1.00 91.69 98 SER A C 1
ATOM 728 O O . SER A 1 98 ? -3.745 -0.226 11.915 1.00 91.69 98 SER A O 1
ATOM 730 N N . PHE A 1 99 ? -3.290 -2.284 11.156 1.00 91.75 99 PHE A N 1
ATOM 731 C CA . PHE A 1 99 ? -3.714 -2.949 12.380 1.00 91.75 99 PHE A CA 1
ATOM 732 C C . PHE A 1 99 ? -2.849 -4.161 12.709 1.00 91.75 99 PHE A C 1
ATOM 734 O O . PHE A 1 99 ? -2.417 -4.886 11.811 1.00 91.75 99 PHE A O 1
ATOM 741 N N . THR A 1 100 ? -2.652 -4.384 14.007 1.00 92.12 100 THR A N 1
ATOM 742 C CA . THR A 1 100 ? -2.003 -5.572 14.570 1.00 92.12 100 THR A CA 1
ATOM 743 C C . THR A 1 100 ? -2.925 -6.129 15.649 1.00 92.12 100 THR A C 1
ATOM 745 O O . THR A 1 100 ? -3.151 -5.486 16.669 1.00 92.12 100 THR A O 1
ATOM 748 N N . GLY A 1 101 ? -3.513 -7.306 15.416 1.00 95.75 101 GLY A N 1
ATOM 749 C CA . GLY A 1 101 ? -4.576 -7.821 16.284 1.00 95.75 101 GLY A CA 1
ATOM 750 C C . GLY A 1 101 ? -5.792 -6.890 16.285 1.00 95.75 101 GLY A C 1
ATOM 751 O O . GLY A 1 101 ? -6.333 -6.576 15.226 1.00 95.75 101 GLY A O 1
ATOM 752 N N . ASN A 1 102 ? -6.217 -6.446 17.465 1.00 97.06 102 ASN A N 1
ATOM 753 C CA . ASN A 1 102 ? -7.315 -5.495 17.660 1.00 97.06 102 ASN A CA 1
ATOM 754 C C . ASN A 1 102 ? -6.843 -4.032 17.796 1.00 97.06 102 ASN A C 1
ATOM 756 O O . ASN A 1 102 ? -7.667 -3.156 18.046 1.00 97.06 102 ASN A O 1
ATOM 760 N N . THR A 1 103 ? -5.555 -3.742 17.610 1.00 97.69 103 THR A N 1
ATOM 761 C CA . THR A 1 103 ? -5.009 -2.383 17.702 1.00 97.69 103 THR A CA 1
ATOM 762 C C . THR A 1 103 ? -4.903 -1.756 16.316 1.00 97.69 103 THR A C 1
ATOM 764 O O . THR A 1 103 ? -4.200 -2.282 15.451 1.00 97.69 103 THR A O 1
ATOM 767 N N . LEU A 1 104 ? -5.549 -0.606 16.104 1.00 96.81 104 LEU A N 1
ATOM 768 C CA . LEU A 1 104 ? -5.241 0.273 14.976 1.00 96.81 104 LEU A CA 1
ATOM 769 C C . LEU A 1 104 ? -3.984 1.077 15.278 1.00 96.81 104 LEU A C 1
ATOM 771 O O . LEU A 1 104 ? -3.855 1.651 16.359 1.00 96.81 104 LEU A O 1
ATOM 775 N N . GLU A 1 105 ? -3.099 1.176 14.296 1.00 95.88 105 GLU A N 1
ATOM 776 C CA . GLU A 1 105 ? -1.878 1.968 14.364 1.00 95.88 105 GLU A CA 1
ATOM 777 C C . GLU A 1 105 ? -1.846 2.945 13.194 1.00 95.88 105 GLU A C 1
ATOM 779 O O . GLU A 1 105 ? -1.960 2.548 12.034 1.00 95.88 105 GLU A O 1
ATOM 784 N N . PHE A 1 106 ? -1.681 4.226 13.501 1.00 92.44 106 PHE A N 1
ATOM 785 C CA . PHE A 1 106 ? -1.491 5.277 12.514 1.00 92.44 106 PHE A CA 1
ATOM 786 C C . PHE A 1 106 ? -0.110 5.885 12.687 1.00 92.44 106 PHE A C 1
ATOM 788 O O . PHE A 1 106 ? 0.198 6.465 13.731 1.00 92.44 106 PHE A O 1
ATOM 795 N N . VAL A 1 107 ? 0.720 5.759 11.657 1.00 88.94 107 VAL A N 1
ATOM 796 C CA . VAL A 1 107 ? 2.070 6.325 11.654 1.00 88.94 107 VAL A CA 1
ATOM 797 C C . VAL A 1 107 ? 2.023 7.714 11.028 1.00 88.94 107 VAL A C 1
ATOM 799 O O . VAL A 1 107 ? 1.710 7.853 9.844 1.00 88.94 107 VAL A O 1
ATOM 802 N N . LYS A 1 108 ? 2.339 8.735 11.825 1.00 84.88 108 LYS A N 1
ATOM 803 C CA . LYS A 1 108 ? 2.481 10.120 11.368 1.00 84.88 108 LYS A CA 1
ATOM 804 C C . LYS A 1 108 ? 3.776 10.325 10.577 1.00 84.88 108 LYS A C 1
ATOM 806 O O . LYS A 1 108 ? 4.704 9.519 10.636 1.00 84.88 108 LYS A O 1
ATOM 811 N N . ASN A 1 109 ? 3.864 11.463 9.890 1.00 78.81 109 ASN A N 1
ATOM 812 C CA . ASN A 1 109 ? 5.048 11.859 9.121 1.00 78.81 109 ASN A CA 1
ATOM 813 C C . ASN A 1 109 ? 6.311 12.037 9.984 1.00 78.81 109 ASN A C 1
ATOM 815 O O . ASN A 1 109 ? 7.410 11.771 9.508 1.00 78.81 109 ASN A O 1
ATOM 819 N N . ASP A 1 110 ? 6.160 12.436 11.250 1.00 80.25 110 ASP A N 1
ATOM 820 C CA . ASP A 1 110 ? 7.254 12.556 12.228 1.00 80.25 110 ASP A CA 1
ATOM 821 C C . ASP A 1 110 ? 7.691 11.200 12.824 1.00 80.25 110 ASP A C 1
ATOM 823 O O . ASP A 1 110 ? 8.600 11.141 13.650 1.00 80.25 110 ASP A O 1
ATOM 827 N N . GLY A 1 111 ? 7.052 10.100 12.410 1.00 80.31 111 GLY A N 1
ATOM 828 C CA . GLY A 1 111 ? 7.290 8.756 12.928 1.00 80.31 111 GLY A CA 1
ATOM 829 C C . GLY A 1 111 ? 6.553 8.440 14.229 1.00 80.31 111 GLY A C 1
ATOM 830 O O . GLY A 1 111 ? 6.607 7.292 14.677 1.00 80.31 111 GLY A O 1
ATOM 831 N N . ALA A 1 112 ? 5.837 9.398 14.828 1.00 87.38 112 ALA A N 1
ATOM 832 C CA . ALA A 1 112 ? 4.997 9.114 15.981 1.00 87.38 112 ALA A CA 1
ATOM 833 C C . ALA A 1 112 ? 3.856 8.169 15.581 1.00 87.38 112 ALA A C 1
ATOM 835 O O . ALA A 1 112 ? 3.263 8.282 14.505 1.00 87.38 112 ALA A O 1
ATOM 836 N N . VAL A 1 113 ? 3.536 7.232 16.471 1.00 92.50 113 VAL A N 1
ATOM 837 C CA . VAL A 1 113 ? 2.498 6.226 16.236 1.00 92.50 113 VAL A CA 1
ATOM 838 C C . VAL A 1 113 ? 1.319 6.510 17.151 1.00 92.50 113 VAL A C 1
ATOM 840 O O . VAL A 1 113 ? 1.444 6.421 18.373 1.00 92.50 113 VAL A O 1
ATOM 843 N N . LEU A 1 114 ? 0.171 6.834 16.561 1.00 95.38 114 LEU A N 1
ATOM 844 C CA . LEU A 1 114 ? -1.099 6.883 17.275 1.00 95.38 114 LEU A CA 1
ATOM 845 C C . LEU A 1 114 ? -1.697 5.480 17.306 1.00 95.38 114 LEU A C 1
ATOM 847 O O . LEU A 1 114 ? -1.663 4.771 16.300 1.00 95.38 114 LEU A O 1
ATOM 851 N N . ARG A 1 115 ? -2.251 5.086 18.452 1.00 97.44 115 ARG A N 1
ATOM 852 C CA . ARG A 1 115 ? -2.865 3.770 18.639 1.00 97.44 115 ARG A CA 1
ATOM 853 C C . ARG A 1 115 ? -4.305 3.893 19.097 1.00 97.44 115 ARG A C 1
ATOM 855 O O . ARG A 1 115 ? -4.631 4.798 19.863 1.00 97.44 115 ARG A O 1
ATOM 862 N N . LEU A 1 116 ? -5.144 2.968 18.646 1.00 97.75 116 LEU A N 1
ATOM 863 C CA . LEU A 1 116 ? -6.514 2.812 19.120 1.00 97.75 116 LEU A CA 1
ATOM 864 C C . LEU A 1 116 ? -6.847 1.335 19.280 1.00 97.75 116 LEU A C 1
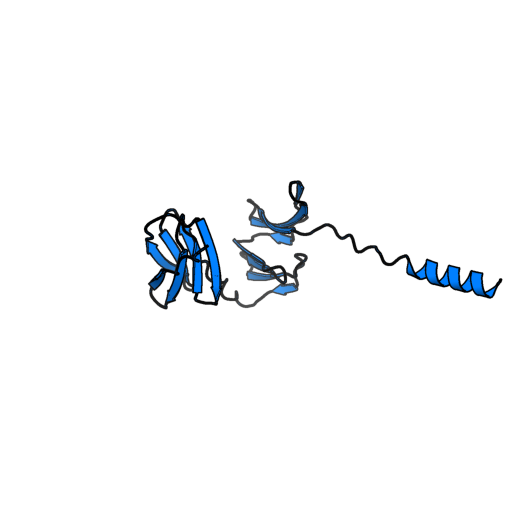ATOM 866 O O . LEU A 1 116 ? -6.875 0.593 18.302 1.00 97.75 116 LEU A O 1
ATOM 870 N N . GLU A 1 117 ? -7.124 0.932 20.515 1.00 98.25 117 GLU A N 1
ATOM 871 C CA . GLU A 1 117 ? -7.625 -0.403 20.824 1.00 98.25 117 GLU A CA 1
ATOM 872 C C . GLU A 1 117 ? -9.091 -0.526 20.412 1.00 98.25 117 GLU A C 1
ATOM 874 O O . GLU A 1 117 ? -9.949 0.251 20.842 1.00 98.25 117 GLU A O 1
ATOM 879 N N . LEU A 1 118 ? -9.381 -1.522 19.586 1.00 97.38 118 LEU A N 1
ATOM 880 C CA . LEU A 1 118 ? -10.731 -1.876 19.183 1.00 97.38 118 LEU A CA 1
ATOM 881 C C . LEU A 1 118 ? -11.233 -3.078 19.979 1.00 97.38 118 LEU A C 1
ATOM 883 O O . LEU A 1 118 ? -10.470 -3.849 20.561 1.00 97.38 118 LEU A O 1
ATOM 887 N N . ARG A 1 119 ? -12.555 -3.258 19.969 1.00 96.69 119 ARG A N 1
ATOM 888 C CA . ARG A 1 119 ? -13.217 -4.401 20.616 1.00 96.69 119 ARG A CA 1
ATOM 889 C C . ARG A 1 119 ? -12.974 -5.724 19.889 1.00 96.69 119 ARG A C 1
ATOM 891 O O . ARG A 1 119 ? -13.089 -6.779 20.499 1.00 96.69 119 ARG A O 1
ATOM 898 N N . GLU A 1 120 ? -12.680 -5.662 18.595 1.00 96.62 120 GLU A N 1
ATOM 899 C CA . GLU A 1 120 ? -12.439 -6.814 17.732 1.00 96.62 120 GLU A CA 1
ATOM 900 C C . GLU A 1 120 ? -11.411 -6.463 16.647 1.00 96.62 120 GLU A C 1
ATOM 902 O O . GLU A 1 120 ? -11.146 -5.289 16.379 1.00 96.62 120 GLU A O 1
ATOM 907 N N . GLN A 1 121 ? -10.813 -7.489 16.042 1.00 96.94 121 GLN A N 1
ATOM 908 C CA . GLN A 1 121 ? -9.837 -7.330 14.969 1.00 96.94 121 GLN A CA 1
ATOM 909 C C . GLN A 1 121 ? -10.500 -6.752 13.704 1.00 96.94 121 GLN A C 1
ATOM 911 O O . GLN A 1 121 ? -11.523 -7.283 13.260 1.00 96.94 121 GLN A O 1
ATOM 916 N N . PRO A 1 122 ? -9.916 -5.714 13.077 1.00 96.75 122 PRO A N 1
ATOM 917 C CA . PRO A 1 122 ? -10.365 -5.231 11.778 1.00 96.75 122 PRO A CA 1
ATOM 918 C C . PRO A 1 122 ? -10.331 -6.318 10.703 1.00 96.75 122 PRO A C 1
ATOM 920 O O . PRO A 1 122 ? -9.339 -7.026 10.540 1.00 96.75 122 PRO A O 1
ATOM 923 N N . ALA A 1 123 ? -11.402 -6.402 9.918 1.00 93.94 123 ALA A N 1
ATOM 924 C CA . ALA A 1 123 ? -11.468 -7.227 8.718 1.00 93.94 123 ALA A CA 1
ATOM 925 C C . ALA A 1 123 ? -10.965 -6.474 7.476 1.00 93.94 123 ALA A C 1
ATOM 927 O O . ALA A 1 123 ? -10.464 -7.092 6.538 1.00 93.94 123 ALA A O 1
ATOM 928 N N . ALA A 1 124 ? -11.138 -5.148 7.434 1.00 91.12 124 ALA A N 1
ATOM 929 C CA . ALA A 1 124 ? -10.634 -4.289 6.363 1.00 91.12 124 ALA A CA 1
ATOM 930 C C . ALA A 1 124 ? -10.506 -2.830 6.826 1.00 91.12 124 ALA A C 1
ATOM 932 O O . ALA A 1 124 ? -11.213 -2.400 7.739 1.00 91.12 124 ALA A O 1
ATOM 933 N N . ILE A 1 125 ? -9.634 -2.076 6.154 1.00 93.56 125 ILE A N 1
ATOM 934 C CA . ILE A 1 125 ? -9.488 -0.626 6.303 1.00 93.56 125 ILE A CA 1
ATOM 935 C C . ILE A 1 125 ? -9.528 -0.005 4.908 1.00 93.56 125 ILE A C 1
ATOM 937 O O . ILE A 1 125 ? -8.800 -0.444 4.018 1.00 93.56 125 ILE A O 1
ATOM 941 N N . GLU A 1 126 ? -10.345 1.024 4.737 1.00 89.06 126 GLU A N 1
ATOM 942 C CA . GLU A 1 126 ? -10.451 1.811 3.514 1.00 89.06 126 GLU A CA 1
ATOM 943 C C . GLU A 1 126 ? -10.305 3.295 3.854 1.00 89.06 126 GLU A C 1
ATOM 945 O O . GLU A 1 126 ? -10.917 3.790 4.797 1.00 89.06 126 GLU A O 1
ATOM 950 N N . GLN A 1 127 ? -9.471 4.021 3.112 1.00 89.69 127 GLN A N 1
ATOM 951 C CA . GLN A 1 127 ? -9.323 5.460 3.314 1.00 89.69 127 GLN A CA 1
ATOM 952 C C . GLN A 1 127 ? -10.456 6.199 2.594 1.00 89.69 127 GLN A C 1
ATOM 954 O O . GLN A 1 127 ? -10.591 6.092 1.378 1.00 89.69 127 GLN A O 1
ATOM 959 N N . MET A 1 128 ? -11.251 6.964 3.343 1.00 88.12 128 MET A N 1
ATOM 960 C CA . MET A 1 128 ? -12.361 7.762 2.810 1.00 88.12 128 MET A CA 1
ATOM 961 C C . MET A 1 128 ? -11.919 9.180 2.430 1.00 88.12 128 MET A C 1
ATOM 963 O O . MET A 1 128 ? -12.387 9.736 1.438 1.00 88.12 128 MET A O 1
ATOM 967 N N . SER A 1 129 ? -11.033 9.782 3.227 1.00 86.75 129 SER A N 1
ATOM 968 C CA . SER A 1 129 ? -10.408 11.084 2.959 1.00 86.75 129 SER A CA 1
ATOM 969 C C . SER A 1 129 ? -9.055 11.185 3.676 1.00 86.75 129 SER A C 1
ATOM 971 O O . SER A 1 129 ? -8.571 10.193 4.218 1.00 86.75 129 SER A O 1
ATOM 973 N N . GLU A 1 130 ? -8.414 12.356 3.658 1.00 84.12 130 GLU A N 1
ATOM 974 C CA . GLU A 1 130 ? -7.080 12.566 4.248 1.00 84.12 130 GLU A CA 1
ATOM 975 C C . GLU A 1 130 ? -6.994 12.086 5.707 1.00 84.12 130 GLU A C 1
ATOM 977 O O . GLU A 1 130 ? -6.099 11.314 6.043 1.00 84.12 130 GLU A O 1
ATOM 982 N N . ASP A 1 131 ? -8.002 12.428 6.516 1.00 92.06 131 ASP A N 1
ATOM 983 C CA . ASP A 1 131 ? -8.044 12.120 7.950 1.00 92.06 131 ASP A CA 1
ATOM 984 C C . ASP A 1 131 ? -9.116 11.091 8.328 1.00 92.06 131 ASP A C 1
ATOM 986 O O . ASP A 1 131 ? -9.350 10.865 9.515 1.00 92.06 131 ASP A O 1
ATOM 990 N N . TRP A 1 132 ? -9.812 10.493 7.357 1.00 94.12 132 TRP A N 1
ATOM 991 C CA . TRP A 1 132 ? -10.926 9.581 7.622 1.00 94.12 132 TRP A CA 1
ATOM 992 C C . TRP A 1 132 ? -10.737 8.219 6.981 1.00 94.12 132 TRP A C 1
ATOM 994 O O . TRP A 1 132 ? -10.443 8.097 5.792 1.00 94.12 132 TRP A O 1
ATOM 1004 N N . PHE A 1 133 ? -11.014 7.193 7.776 1.00 94.81 133 PHE A N 1
ATOM 1005 C CA . PHE A 1 133 ? -10.909 5.797 7.394 1.00 94.81 133 PHE A CA 1
ATOM 1006 C C . PHE A 1 133 ? -12.195 5.066 7.755 1.00 94.81 133 PHE A C 1
ATOM 1008 O O . PHE A 1 133 ? -12.715 5.206 8.859 1.00 94.81 133 PHE A O 1
ATOM 1015 N N . HIS A 1 134 ? -12.695 4.246 6.844 1.00 95.12 134 HIS A N 1
ATOM 1016 C CA . HIS A 1 134 ? -13.691 3.235 7.150 1.00 95.12 134 HIS A CA 1
ATOM 1017 C C . HIS A 1 134 ? -12.968 1.976 7.618 1.00 95.12 134 HIS A C 1
ATOM 1019 O O . HIS A 1 134 ? -12.130 1.418 6.912 1.00 95.12 134 HIS A O 1
ATOM 1025 N N . VAL A 1 135 ? -13.280 1.531 8.830 1.00 96.19 135 VAL A N 1
ATOM 1026 C CA . VAL A 1 135 ? -12.755 0.296 9.409 1.00 96.19 135 VAL A CA 1
ATOM 1027 C C . VAL A 1 135 ? -13.905 -0.689 9.532 1.00 96.19 135 VAL A C 1
ATOM 1029 O O . VAL A 1 135 ? -14.832 -0.495 10.322 1.00 96.19 135 VAL A O 1
ATOM 1032 N N . ARG A 1 136 ? -13.854 -1.756 8.735 1.00 96.06 136 ARG A N 1
ATOM 1033 C CA . ARG A 1 136 ? -14.844 -2.829 8.778 1.00 96.06 136 ARG A CA 1
ATOM 1034 C C . ARG A 1 136 ? -14.425 -3.853 9.819 1.00 96.06 136 ARG A C 1
ATOM 1036 O O . ARG A 1 136 ? -13.312 -4.377 9.757 1.00 96.06 136 ARG A O 1
ATOM 1043 N N . LEU A 1 137 ? -15.329 -4.150 10.739 1.00 95.75 137 LEU A N 1
ATOM 1044 C CA . LEU A 1 137 ? -15.172 -5.204 11.732 1.00 95.75 137 LEU A CA 1
ATOM 1045 C C . LEU A 1 137 ? -16.001 -6.437 11.332 1.00 95.75 137 LEU A C 1
ATOM 1047 O O . LEU A 1 137 ? -16.438 -6.539 10.185 1.00 95.75 137 LEU A O 1
ATOM 1051 N N . GLY A 1 138 ? -16.207 -7.389 12.248 1.00 93.94 138 GLY A N 1
ATOM 1052 C CA . GLY A 1 138 ? -16.926 -8.630 11.951 1.00 93.94 138 GLY A CA 1
ATOM 1053 C C . GLY A 1 138 ? -18.388 -8.393 11.563 1.00 93.94 138 GLY A C 1
ATOM 1054 O O . GLY A 1 138 ? -18.821 -8.803 10.488 1.00 93.94 138 GLY A O 1
ATOM 1055 N N . LYS A 1 139 ? -19.149 -7.720 12.432 1.00 92.50 139 LYS A N 1
ATOM 1056 C CA . LYS A 1 139 ? -20.577 -7.401 12.201 1.00 92.50 139 LYS A CA 1
ATOM 1057 C C . LYS A 1 139 ? -20.876 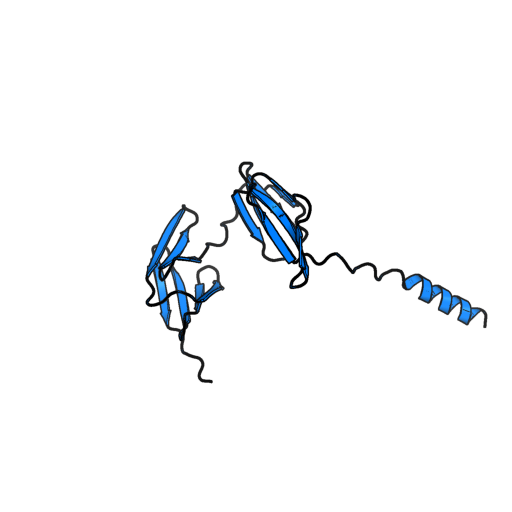-5.909 12.127 1.00 92.50 139 LYS A C 1
ATOM 1059 O O . LYS A 1 139 ? -21.999 -5.529 11.838 1.00 92.50 139 LYS A O 1
ATOM 1064 N N . SER A 1 140 ? -19.880 -5.074 12.388 1.00 95.19 140 SER A N 1
ATOM 1065 C CA . SER A 1 140 ? -20.054 -3.636 12.524 1.00 95.19 140 SER A CA 1
ATOM 1066 C C . SER A 1 140 ? -19.036 -2.876 11.675 1.00 95.19 140 SER A C 1
ATOM 1068 O O . SER A 1 140 ? -18.126 -3.451 11.072 1.00 95.19 140 SER A O 1
ATOM 1070 N N . SER A 1 141 ? -19.209 -1.563 11.575 1.00 96.50 141 SER A N 1
ATOM 1071 C CA . SER A 1 141 ? -18.273 -0.678 10.887 1.00 96.50 141 SER A CA 1
ATOM 1072 C C . SER A 1 141 ? -18.032 0.583 11.698 1.00 96.50 141 SER A C 1
ATOM 1074 O O . SER A 1 141 ? -18.949 1.113 12.323 1.00 96.50 141 SER A O 1
ATOM 1076 N N . LEU A 1 142 ? -16.800 1.075 11.659 1.00 97.94 142 LEU A N 1
ATOM 1077 C CA . LEU A 1 142 ? -16.388 2.307 12.314 1.00 97.94 142 LEU A CA 1
ATOM 1078 C C . LEU A 1 142 ? -15.909 3.306 11.264 1.00 97.94 142 LEU A C 1
ATOM 1080 O O . LEU A 1 142 ? -15.201 2.935 10.330 1.00 97.94 142 LEU A O 1
ATOM 1084 N N . ALA A 1 143 ? -16.243 4.576 11.446 1.00 97.81 143 ALA A N 1
ATOM 1085 C CA . ALA A 1 143 ? -15.497 5.670 10.848 1.00 97.81 143 ALA A CA 1
ATOM 1086 C C . ALA A 1 143 ? -14.420 6.090 11.848 1.00 97.81 143 ALA A C 1
ATOM 1088 O O . ALA A 1 143 ? -14.731 6.456 12.979 1.00 97.81 143 ALA A O 1
ATOM 1089 N N . VAL A 1 144 ? -13.157 6.007 11.455 1.00 97.38 144 VAL A N 1
ATOM 1090 C CA . VAL A 1 144 ? -12.014 6.397 12.276 1.00 97.38 144 VAL A CA 1
ATOM 1091 C C . VAL A 1 144 ? -11.455 7.698 11.737 1.00 97.38 144 VAL A C 1
ATOM 1093 O O . VAL A 1 144 ? -11.051 7.772 10.577 1.00 97.38 144 VAL A O 1
ATOM 1096 N N . ARG A 1 145 ? -11.432 8.718 12.593 1.00 96.81 145 ARG A N 1
ATOM 1097 C CA . ARG A 1 145 ? -10.816 10.006 12.310 1.00 96.81 145 ARG A CA 1
ATOM 1098 C C . ARG A 1 145 ? -9.431 10.071 12.933 1.00 96.81 145 ARG A C 1
ATOM 1100 O O . ARG A 1 145 ? -9.256 9.769 14.115 1.00 96.81 145 ARG A O 1
ATOM 1107 N N . VAL A 1 146 ? -8.467 10.532 12.156 1.00 94.94 146 VAL A N 1
ATOM 1108 C CA . VAL A 1 146 ? -7.136 10.885 12.633 1.00 94.94 146 VAL A CA 1
ATOM 1109 C C . VAL A 1 146 ? -7.157 12.334 13.101 1.00 94.94 146 VAL A C 1
ATOM 1111 O O . VAL A 1 146 ? -7.544 13.238 12.367 1.00 94.94 146 VAL A O 1
ATOM 1114 N N . LEU A 1 147 ? -6.752 12.557 14.345 1.00 94.12 147 LEU A N 1
ATOM 1115 C CA . LEU A 1 147 ? -6.532 13.884 14.907 1.00 94.12 147 LEU A CA 1
ATOM 1116 C C . LEU A 1 147 ? -5.050 14.076 15.224 1.00 94.12 147 LEU A C 1
ATOM 1118 O O . LEU A 1 147 ? -4.266 13.127 15.240 1.00 94.12 147 LEU A O 1
ATOM 1122 N N . ALA A 1 148 ? -4.682 15.317 15.544 1.00 91.38 148 ALA A N 1
ATOM 1123 C CA . ALA A 1 148 ? -3.303 15.690 15.834 1.00 91.38 148 ALA A CA 1
ATOM 1124 C C . ALA A 1 148 ? -2.639 14.806 16.901 1.00 91.38 148 ALA A C 1
ATOM 1126 O O . ALA A 1 148 ? -1.451 14.546 16.792 1.00 91.38 148 ALA A O 1
ATOM 1127 N N . GLU A 1 149 ? -3.364 14.305 17.903 1.00 95.94 149 GLU A N 1
ATOM 1128 C CA . GLU A 1 149 ? -2.768 13.544 19.017 1.00 95.94 149 GLU A CA 1
ATOM 1129 C C . GLU A 1 149 ? -3.429 12.190 19.282 1.00 95.94 149 GLU A C 1
ATOM 1131 O O . GLU A 1 149 ? -2.990 11.454 20.163 1.00 95.94 149 GLU A O 1
ATOM 1136 N N . LYS A 1 150 ? -4.481 11.837 18.541 1.00 96.88 150 LYS A N 1
ATOM 1137 C CA . LYS A 1 150 ? -5.245 10.614 18.798 1.00 96.88 150 LYS A CA 1
ATOM 1138 C C . LYS A 1 150 ? -6.020 10.145 17.577 1.00 96.88 150 LYS A C 1
ATOM 1140 O O . LYS A 1 150 ? -6.221 10.891 16.623 1.00 96.88 150 LYS A O 1
ATOM 1145 N N . LEU A 1 151 ? -6.487 8.909 17.656 1.00 97.56 151 LEU A N 1
ATOM 1146 C CA . LEU A 1 151 ? -7.495 8.355 16.764 1.00 97.56 151 LEU A CA 1
ATOM 1147 C C . LEU A 1 151 ? -8.843 8.373 17.490 1.00 97.56 151 LEU A C 1
ATOM 1149 O O . LEU A 1 151 ? -8.919 8.011 18.664 1.00 97.56 151 LEU A O 1
ATOM 1153 N N . GLU A 1 152 ? -9.902 8.778 16.799 1.00 98.06 152 GLU A N 1
ATOM 1154 C CA . GLU A 1 152 ? -11.276 8.704 17.301 1.00 98.06 152 GLU A CA 1
ATOM 1155 C C . GLU A 1 152 ? -12.099 7.776 16.414 1.00 98.06 152 GLU A C 1
ATOM 1157 O O . GLU A 1 152 ? -12.080 7.915 15.195 1.00 98.06 152 GLU A O 1
ATOM 1162 N N . ALA A 1 153 ? -12.830 6.838 17.017 1.00 97.75 153 ALA A N 1
ATOM 1163 C CA . ALA A 1 153 ? -13.732 5.944 16.300 1.00 97.75 153 ALA A CA 1
ATOM 1164 C C . ALA A 1 153 ? -15.194 6.323 16.543 1.00 97.75 153 ALA A C 1
ATOM 1166 O O . ALA A 1 153 ? -15.620 6.535 17.678 1.00 97.75 153 ALA A O 1
ATOM 1167 N N . PHE A 1 154 ? -15.968 6.328 15.465 1.00 97.81 154 PHE A N 1
ATOM 1168 C CA . PHE A 1 154 ? -17.396 6.599 15.440 1.00 97.81 154 PHE A CA 1
ATOM 1169 C C . PHE A 1 154 ? -18.115 5.379 14.878 1.00 97.81 154 PHE A C 1
ATOM 1171 O O . PHE A 1 154 ? -17.772 4.893 13.801 1.00 97.81 154 PHE A O 1
ATOM 1178 N N . GLN A 1 155 ? -19.116 4.876 15.597 1.00 97.12 155 GLN A N 1
ATOM 1179 C CA . GLN A 1 155 ? -19.927 3.762 15.118 1.00 97.12 155 GLN A CA 1
ATOM 1180 C C . GLN A 1 155 ? -20.748 4.209 13.906 1.00 97.12 155 GLN A C 1
ATOM 1182 O O . GLN A 1 155 ? -21.517 5.167 14.001 1.00 97.12 155 GLN A O 1
ATOM 1187 N N . LEU A 1 156 ? -20.598 3.512 12.780 1.00 95.31 156 LEU A N 1
ATOM 1188 C CA . LEU A 1 156 ? -21.468 3.717 11.628 1.00 95.31 156 LEU A CA 1
ATOM 1189 C C . LEU A 1 156 ? -22.776 2.942 11.830 1.00 95.31 156 LEU A C 1
ATOM 1191 O O . LEU A 1 156 ? -22.739 1.837 12.388 1.00 95.31 156 LEU A O 1
ATOM 1195 N N . PRO A 1 157 ? -23.922 3.501 11.398 1.00 91.19 157 PRO A N 1
ATOM 1196 C CA . PRO A 1 157 ? -25.186 2.781 11.421 1.00 91.19 157 PRO A CA 1
ATOM 1197 C C . PRO A 1 157 ? -25.084 1.541 10.530 1.00 91.19 157 PRO A C 1
ATOM 1199 O O . PRO A 1 157 ? -24.534 1.601 9.428 1.00 91.19 157 PRO A O 1
ATOM 1202 N N . GLU A 1 158 ? -25.607 0.414 11.008 1.00 82.50 158 GLU A N 1
ATOM 1203 C CA . GLU A 1 158 ? -25.755 -0.771 10.169 1.00 82.50 158 GLU A CA 1
ATOM 1204 C C . GLU A 1 158 ? -26.741 -0.445 9.044 1.00 82.50 158 GLU A C 1
ATOM 1206 O O . GLU A 1 158 ? -27.822 0.100 9.287 1.00 82.50 158 GLU A O 1
ATOM 1211 N N . ALA A 1 159 ? -26.355 -0.738 7.801 1.00 74.62 159 ALA A N 1
ATOM 1212 C CA . ALA A 1 159 ? -27.289 -0.657 6.693 1.00 74.62 159 ALA A CA 1
ATOM 1213 C C . ALA A 1 159 ? -28.401 -1.676 6.957 1.00 74.62 159 ALA A C 1
ATOM 1215 O O . ALA A 1 159 ? -28.134 -2.876 7.042 1.00 74.62 159 ALA A O 1
ATOM 1216 N N . VAL A 1 160 ? -29.630 -1.190 7.132 1.00 73.44 160 VAL A N 1
ATOM 1217 C CA . VAL A 1 160 ? -30.799 -2.065 7.207 1.00 73.44 160 VAL A CA 1
ATOM 1218 C C . VAL A 1 160 ? -30.912 -2.757 5.842 1.00 73.44 160 VAL A C 1
ATOM 1220 O O . VAL A 1 160 ? -30.902 -2.044 4.834 1.00 73.44 160 VAL A O 1
ATOM 1223 N N . PRO A 1 161 ? -30.921 -4.101 5.796 1.00 69.88 161 PRO A N 1
ATOM 1224 C CA . PRO A 1 161 ? -30.995 -4.853 4.547 1.00 69.88 161 PRO A CA 1
ATOM 1225 C C . PRO A 1 161 ? -32.288 -4.594 3.769 1.00 69.88 161 PRO A C 1
ATOM 1227 O O . PRO A 1 161 ? -33.317 -4.256 4.402 1.00 69.88 161 PRO A O 1
#

Foldseek 3Di:
DVVVVVVVVVVVVVPPPPPPPDFAFPQWDQDPQRFIWTWTDDVPDIDTDDTLDGQFPDKDDPLAKIWTQGPVAIFIAGNVSHTDDGDPHDDFPLFDFDDDWQKTWTQGPVRDIAIDGHPGGFPDWDAPDSFWIWTHGDQFIWIWGDDPHHIDTDTDDDDDD

pLDDT: mean 88.75, std 10.19, range [55.16, 98.25]

Sequence (161 aa):
MKRLIFALLAVSATALSQSEIGVPLIGFIRDAGNTLRPVYGIAGNFILGEAAATGVLRVTFNGRMGIAITEGGVYLFNPAGRFLRRLEEAPPLACKLSFTGNTLEFVKNDGAVLRLELREQPAAIEQMSEDWFHVRLGKSSLAVRVLAEKLEAFQLPEAVP